Protein AF-A0A936UAQ6-F1 (afdb_monomer)

Radius of gyration: 23.47 Å; Cα contacts (8 Å, |Δi|>4): 81; chains: 1; bounding box: 55×24×79 Å

Mean predicted aligned error: 14.66 Å

Nearest PDB structures (foldseek):
  4j41-assembly1_A  TM=4.079E-01  e=9.663E-01  Bacillus anthracis str. Sterne
  3o9o-assembly1_B  TM=4.829E-01  e=3.219E+00  Streptococcus agalactiae NEM316
  6zw4-assembly1_A  TM=4.229E-01  e=8.615E+00  Nostoc punctiforme

Secondary structure (DSSP, 8-state):
---SSSTTSTTTTSTTTT-S---S--TTTTTSSS--S-HHHHHHHTT-HHHHHHHHHHHHHHHHHHHHHHHHHHHHHIIIIISSS-GGGTTT-HHHHHHHHHHHHHHHHHHHHHHHHHHHHHHHHHHHHHHHT-

Structure (mmCIF, N/CA/C/O backbone):
data_AF-A0A936UAQ6-F1
#
_entry.id   AF-A0A936UAQ6-F1
#
loop_
_atom_site.group_PDB
_atom_site.id
_atom_site.type_symbol
_atom_site.label_atom_id
_atom_site.label_alt_id
_atom_site.label_comp_id
_atom_site.label_asym_id
_atom_site.label_entity_id
_atom_site.label_seq_id
_atom_site.pdbx_PDB_ins_code
_atom_site.Cartn_x
_atom_site.Cartn_y
_atom_site.Cartn_z
_atom_site.occupancy
_atom_site.B_iso_or_equiv
_atom_site.auth_seq_id
_atom_site.auth_comp_id
_atom_site.auth_asym_id
_atom_site.auth_atom_id
_atom_site.pdbx_PDB_model_num
ATOM 1 N N . MET A 1 1 ? 22.543 -16.954 -51.461 1.00 41.81 1 MET A N 1
ATOM 2 C CA . MET A 1 1 ? 21.362 -16.188 -51.007 1.00 41.81 1 MET A CA 1
ATOM 3 C C . MET A 1 1 ? 20.672 -16.965 -49.892 1.00 41.81 1 MET A C 1
ATOM 5 O O . MET A 1 1 ? 19.812 -17.783 -50.170 1.00 41.81 1 MET A O 1
ATOM 9 N N . LEU A 1 2 ? 21.084 -16.778 -48.640 1.00 39.62 2 LEU A N 1
ATOM 10 C CA . LEU A 1 2 ? 20.398 -17.344 -47.474 1.00 39.62 2 LEU A CA 1
ATOM 11 C C . LEU A 1 2 ? 20.531 -16.324 -46.351 1.00 39.62 2 LEU A C 1
ATOM 13 O O . LEU A 1 2 ? 21.549 -16.308 -45.678 1.00 39.62 2 LEU A O 1
ATOM 17 N N . ASN A 1 3 ? 19.570 -15.407 -46.224 1.00 43.47 3 ASN A N 1
ATOM 18 C CA . ASN A 1 3 ? 19.585 -14.450 -45.116 1.00 43.47 3 ASN A CA 1
ATOM 19 C C . ASN A 1 3 ? 18.217 -13.830 -44.802 1.00 43.47 3 ASN A C 1
ATOM 21 O O . ASN A 1 3 ? 18.152 -12.662 -44.454 1.00 43.47 3 ASN A O 1
ATOM 25 N N . HIS A 1 4 ? 17.108 -14.573 -44.902 1.00 40.09 4 HIS A N 1
ATOM 26 C CA . HIS A 1 4 ? 15.780 -14.022 -44.558 1.00 40.09 4 HIS A CA 1
ATOM 27 C C . HIS A 1 4 ? 14.920 -14.891 -43.623 1.00 40.09 4 HIS A C 1
ATOM 29 O O . HIS A 1 4 ? 13.769 -14.547 -43.370 1.00 40.09 4 HIS A O 1
ATOM 35 N N . ALA A 1 5 ? 15.455 -15.972 -43.045 1.00 44.06 5 ALA A N 1
ATOM 36 C CA . ALA A 1 5 ? 14.652 -16.882 -42.215 1.00 44.06 5 ALA A CA 1
ATOM 37 C C . ALA A 1 5 ? 14.806 -16.703 -40.689 1.00 44.06 5 ALA A C 1
ATOM 39 O O . ALA A 1 5 ? 14.003 -17.253 -39.944 1.00 44.06 5 ALA A O 1
ATOM 40 N N . VAL A 1 6 ? 15.783 -15.930 -40.198 1.00 42.34 6 VAL A N 1
ATOM 41 C CA . VAL A 1 6 ? 16.088 -15.882 -38.747 1.00 42.34 6 VAL A CA 1
ATOM 42 C C . VAL A 1 6 ? 15.343 -14.750 -38.014 1.00 42.34 6 VAL A C 1
ATOM 44 O O . VAL A 1 6 ? 15.071 -14.861 -36.824 1.00 42.34 6 VAL A O 1
ATOM 47 N N . HIS A 1 7 ? 14.879 -13.704 -38.707 1.00 38.75 7 HIS A N 1
ATOM 48 C CA . HIS A 1 7 ? 14.204 -12.576 -38.040 1.00 38.75 7 HIS A CA 1
ATOM 49 C C . HIS A 1 7 ? 12.704 -12.760 -37.767 1.00 38.75 7 HIS A C 1
ATOM 51 O O . HIS A 1 7 ? 12.139 -11.993 -36.996 1.00 38.75 7 HIS A O 1
ATOM 57 N N . LYS A 1 8 ? 12.039 -13.775 -38.336 1.00 38.12 8 LYS A N 1
ATOM 58 C CA . LYS A 1 8 ? 10.586 -13.964 -38.137 1.00 38.12 8 LYS A CA 1
ATOM 59 C C . LYS A 1 8 ? 10.202 -14.780 -36.900 1.00 38.12 8 LYS A C 1
ATOM 61 O O . LYS A 1 8 ? 9.034 -14.773 -36.529 1.00 38.12 8 LYS A O 1
ATOM 66 N N . ILE A 1 9 ? 11.153 -15.447 -36.244 1.00 42.41 9 ILE A N 1
ATOM 67 C CA . ILE A 1 9 ? 10.854 -16.305 -35.081 1.00 42.41 9 ILE A CA 1
ATOM 68 C C . ILE A 1 9 ? 10.950 -15.525 -33.757 1.00 42.41 9 ILE A C 1
ATOM 70 O O . ILE A 1 9 ? 10.327 -15.903 -32.771 1.00 42.41 9 ILE A O 1
ATOM 74 N N . GLN A 1 10 ? 11.633 -14.376 -33.730 1.00 40.09 10 GLN A N 1
ATOM 75 C CA . GLN A 1 10 ? 11.756 -13.568 -32.508 1.00 40.09 10 GLN A CA 1
ATOM 76 C C . GLN A 1 10 ? 10.539 -12.669 -32.230 1.00 40.09 10 GLN A C 1
ATOM 78 O O . GLN A 1 10 ? 10.295 -12.318 -31.079 1.00 40.09 10 GLN A O 1
ATOM 83 N N . SER A 1 11 ? 9.720 -12.350 -33.238 1.00 41.56 11 SER A N 1
ATOM 84 C CA . SER A 1 11 ? 8.560 -11.456 -33.066 1.00 41.56 11 SER A CA 1
ATOM 85 C C . SER A 1 11 ? 7.286 -12.143 -32.564 1.00 41.56 11 SER A C 1
ATOM 87 O O . SER A 1 11 ? 6.317 -11.458 -32.254 1.00 41.56 11 SER A O 1
ATOM 89 N N . LEU A 1 12 ? 7.262 -13.476 -32.456 1.00 38.50 12 LEU A N 1
ATOM 90 C CA . LEU A 1 12 ? 6.079 -14.212 -31.985 1.00 38.50 12 LEU A CA 1
ATOM 91 C C . LEU A 1 12 ? 6.151 -14.611 -30.505 1.00 38.50 12 LEU A C 1
ATOM 93 O O . LEU A 1 12 ? 5.119 -14.903 -29.912 1.00 38.50 12 LEU A O 1
ATOM 97 N N . ALA A 1 13 ? 7.329 -14.550 -29.878 1.00 40.53 13 ALA A N 1
ATOM 98 C CA . ALA A 1 13 ? 7.464 -14.799 -28.441 1.00 40.53 13 ALA A CA 1
ATOM 99 C C . ALA A 1 13 ? 7.135 -13.561 -27.579 1.00 40.53 13 ALA A C 1
ATOM 101 O O . ALA A 1 13 ? 6.762 -13.708 -26.420 1.00 40.53 13 ALA A O 1
ATOM 102 N N . PHE A 1 14 ? 7.216 -12.347 -28.138 1.00 39.69 14 PHE A N 1
ATOM 103 C CA . PHE A 1 14 ? 6.955 -11.105 -27.393 1.00 39.69 14 PHE A CA 1
ATOM 104 C C . PHE A 1 14 ? 5.472 -10.720 -27.309 1.00 39.69 14 PHE A C 1
ATOM 106 O O . PHE A 1 14 ? 5.064 -10.039 -26.373 1.00 39.69 14 PHE A O 1
ATOM 113 N N . ALA A 1 15 ? 4.638 -11.199 -28.236 1.00 40.72 15 ALA A N 1
ATOM 114 C CA . ALA A 1 15 ? 3.197 -10.945 -28.203 1.00 40.72 15 ALA A CA 1
ATOM 115 C C . ALA A 1 15 ? 2.456 -11.782 -27.139 1.00 40.72 15 ALA A C 1
ATOM 117 O O . ALA A 1 15 ? 1.344 -11.436 -26.751 1.00 40.72 15 ALA A O 1
ATOM 118 N N . ALA A 1 16 ? 3.067 -12.857 -26.629 1.00 41.16 16 ALA A N 1
ATOM 119 C CA . ALA A 1 16 ? 2.449 -13.719 -25.621 1.00 41.16 16 ALA A CA 1
ATOM 120 C C . ALA A 1 16 ? 2.612 -13.20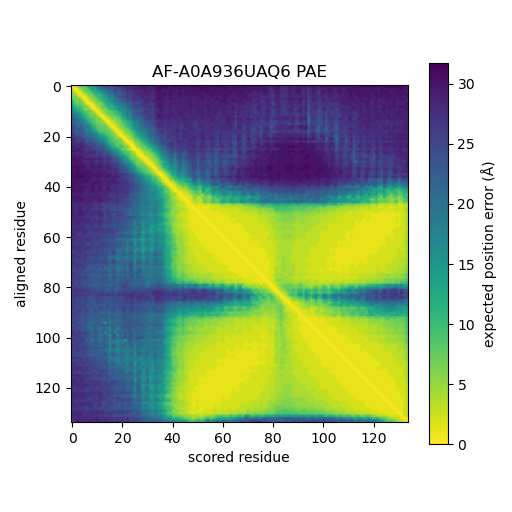0 -24.181 1.00 41.16 16 ALA A C 1
ATOM 122 O O . ALA A 1 16 ? 1.845 -13.596 -23.308 1.00 41.16 16 ALA A O 1
ATOM 123 N N . LEU A 1 17 ? 3.558 -12.287 -23.918 1.00 38.47 17 LEU A N 1
ATOM 124 C CA . LEU A 1 17 ? 3.726 -11.704 -22.579 1.00 38.47 17 LEU A CA 1
ATOM 125 C C . LEU A 1 17 ? 2.739 -10.556 -22.294 1.00 38.47 17 LEU A C 1
ATOM 127 O O . LEU A 1 17 ? 2.533 -10.197 -21.141 1.00 38.47 17 LEU A O 1
ATOM 131 N N . LEU A 1 18 ? 2.102 -10.012 -23.337 1.00 46.59 18 LEU A N 1
ATOM 132 C CA . LEU A 1 18 ? 1.095 -8.944 -23.249 1.00 46.59 18 LEU A CA 1
ATOM 133 C C . LEU A 1 18 ? -0.351 -9.466 -23.230 1.00 46.59 18 LEU A C 1
ATOM 135 O O . LEU A 1 18 ? -1.287 -8.681 -23.119 1.00 46.59 18 LEU A O 1
ATOM 139 N N . ALA A 1 19 ? -0.537 -10.785 -23.317 1.00 46.72 19 ALA A N 1
ATOM 140 C CA . ALA A 1 19 ? -1.838 -11.448 -23.299 1.00 46.72 19 ALA A CA 1
ATOM 141 C C . ALA A 1 19 ? -1.996 -12.382 -22.088 1.00 46.72 19 ALA A C 1
ATOM 143 O O . ALA A 1 19 ? -2.731 -13.367 -22.151 1.00 46.72 19 ALA A O 1
ATOM 144 N N . ALA A 1 20 ? -1.320 -12.084 -20.972 1.00 40.69 20 ALA A N 1
ATOM 145 C CA . ALA A 1 20 ? -1.770 -12.612 -19.693 1.00 40.69 20 ALA A CA 1
ATOM 146 C C . ALA A 1 20 ? -3.146 -11.982 -19.418 1.00 40.69 20 ALA A C 1
ATOM 148 O O . ALA A 1 20 ? -3.245 -10.752 -19.361 1.00 40.69 20 ALA A O 1
ATOM 149 N N . PRO A 1 21 ? -4.219 -12.783 -19.319 1.00 45.09 21 PRO A N 1
ATOM 150 C CA . PRO A 1 21 ? -5.537 -12.245 -19.087 1.00 45.09 21 PRO A CA 1
ATOM 151 C C . PRO A 1 21 ? -5.516 -11.472 -17.772 1.00 45.09 21 PRO A C 1
ATOM 153 O O . PRO A 1 21 ? -5.027 -11.938 -16.742 1.00 45.09 21 PRO A O 1
ATOM 156 N N . LEU A 1 22 ? -6.058 -10.266 -17.872 1.00 50.41 22 LEU A N 1
ATOM 157 C CA . LEU A 1 22 ? -6.472 -9.336 -16.832 1.00 50.41 22 LEU A CA 1
ATOM 158 C C . LEU A 1 22 ? -7.526 -9.994 -15.913 1.00 50.41 22 LEU A C 1
ATOM 160 O O . LEU A 1 22 ? -8.655 -9.533 -15.787 1.00 50.41 22 LEU A O 1
ATOM 164 N N . THR A 1 23 ? -7.197 -11.132 -15.311 1.00 52.59 23 THR A N 1
ATOM 165 C CA . THR A 1 23 ? -8.101 -11.930 -14.484 1.00 52.59 23 THR A CA 1
ATOM 166 C C . THR A 1 23 ? -7.385 -12.275 -13.197 1.00 52.5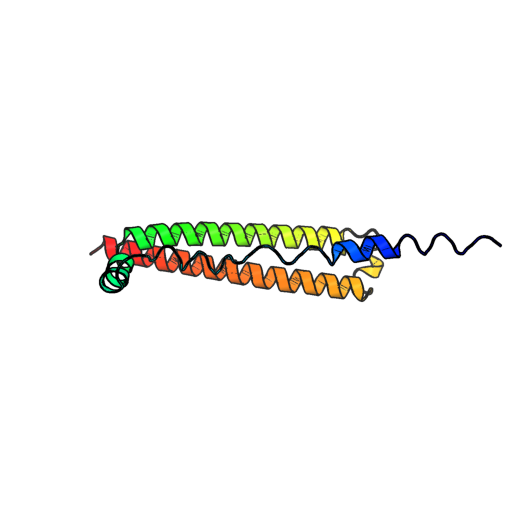9 23 THR A C 1
ATOM 168 O O . THR A 1 23 ? -6.698 -13.287 -13.121 1.00 52.59 23 THR A O 1
ATOM 171 N N . LEU A 1 24 ? -7.511 -11.358 -12.242 1.00 44.69 24 LEU A N 1
ATOM 172 C CA . LEU A 1 24 ? -7.378 -11.457 -10.784 1.00 44.69 24 LEU A CA 1
ATOM 173 C C . LEU A 1 24 ? -7.225 -9.985 -10.375 1.00 44.69 24 LEU A C 1
ATOM 175 O O . LEU A 1 24 ? -6.138 -9.428 -10.429 1.00 44.69 24 LEU A O 1
ATOM 179 N N . LEU A 1 25 ? -8.301 -9.242 -10.131 1.00 39.34 25 LEU A N 1
ATOM 180 C CA . LEU A 1 25 ? -9.131 -9.388 -8.942 1.00 39.34 25 LEU A CA 1
ATOM 181 C C . LEU A 1 25 ? -10.484 -8.670 -9.147 1.00 39.34 25 LEU A C 1
ATOM 183 O O . LEU A 1 25 ? -10.483 -7.454 -9.332 1.00 39.34 25 LEU A O 1
ATOM 187 N N . PRO A 1 26 ? -11.640 -9.328 -8.965 1.00 39.66 26 PRO A N 1
ATOM 1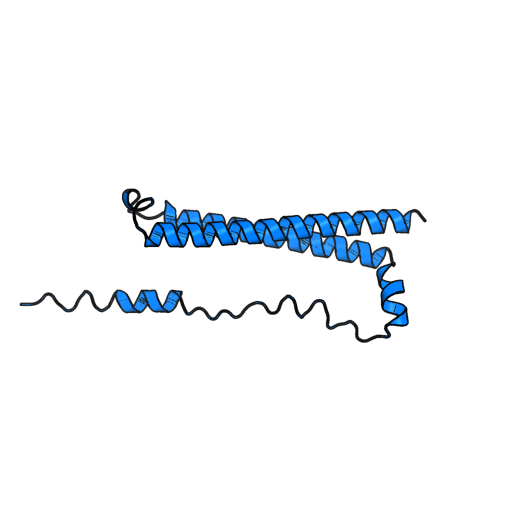88 C CA . PRO A 1 26 ? -12.811 -8.674 -8.403 1.00 39.66 26 PRO A CA 1
ATOM 189 C C . PRO A 1 26 ? -12.705 -8.700 -6.866 1.00 39.66 26 PRO A C 1
ATOM 191 O O . PRO A 1 26 ? -13.627 -9.120 -6.185 1.00 39.66 26 PRO A O 1
ATOM 194 N N . LEU A 1 27 ? -11.585 -8.266 -6.275 1.00 44.25 27 LEU A N 1
ATOM 195 C CA . LEU A 1 27 ? -11.419 -8.233 -4.807 1.00 44.25 27 LEU A CA 1
ATOM 196 C C . LEU A 1 27 ? -11.869 -6.892 -4.207 1.00 44.25 27 LEU A C 1
ATOM 198 O O . LEU A 1 27 ? -11.352 -6.433 -3.194 1.00 44.25 27 LEU A O 1
ATOM 202 N N . VAL A 1 28 ? -12.822 -6.246 -4.877 1.00 41.56 28 VAL A N 1
ATOM 203 C CA . VAL A 1 28 ? -13.646 -5.161 -4.327 1.00 41.56 28 VAL A CA 1
ATOM 204 C C . VAL A 1 28 ? -15.090 -5.650 -4.127 1.00 41.56 28 VAL A C 1
ATOM 206 O O . VAL A 1 28 ? -15.848 -5.024 -3.397 1.00 41.56 28 VAL A O 1
ATOM 209 N N . ALA A 1 29 ? -15.471 -6.802 -4.699 1.00 34.56 29 ALA A N 1
ATOM 210 C CA . ALA A 1 29 ? -16.825 -7.341 -4.570 1.00 34.56 29 ALA A CA 1
ATOM 211 C C . ALA A 1 29 ? -17.040 -8.162 -3.282 1.00 34.56 29 ALA A C 1
ATOM 213 O O . ALA A 1 29 ? -18.143 -8.162 -2.741 1.00 34.56 29 ALA A O 1
ATOM 214 N N . ASP A 1 30 ? -15.993 -8.789 -2.737 1.00 32.50 30 ASP A N 1
ATOM 215 C CA . ASP A 1 30 ? -16.124 -9.679 -1.567 1.00 32.50 30 ASP A CA 1
ATOM 216 C C . ASP A 1 30 ? -16.230 -8.960 -0.215 1.00 32.50 30 ASP A C 1
ATOM 218 O O . ASP A 1 30 ? -16.531 -9.585 0.795 1.00 32.50 30 ASP A O 1
ATOM 222 N N . ALA A 1 31 ? -16.054 -7.636 -0.164 1.00 40.97 31 ALA A N 1
ATOM 223 C CA . ALA A 1 31 ? -16.300 -6.887 1.071 1.00 40.97 31 ALA A CA 1
ATOM 224 C C . ALA A 1 31 ? -17.794 -6.590 1.309 1.00 40.97 31 ALA A C 1
ATOM 226 O O . ALA A 1 31 ? -18.149 -6.101 2.380 1.00 40.97 31 ALA A O 1
ATOM 227 N N . GLN A 1 32 ? -18.670 -6.854 0.330 1.00 37.84 32 GLN A N 1
ATOM 228 C CA . GLN A 1 32 ? -20.073 -6.432 0.387 1.00 37.84 32 GLN A CA 1
ATOM 229 C C . GLN A 1 32 ? -21.085 -7.587 0.412 1.00 37.84 32 GLN A C 1
ATOM 231 O O . GLN A 1 32 ? -22.284 -7.326 0.486 1.00 37.84 32 GLN A O 1
ATOM 236 N N . GLN A 1 33 ? -20.647 -8.853 0.399 1.00 38.94 33 GLN A N 1
ATOM 237 C CA . GLN A 1 33 ? -21.564 -9.989 0.245 1.00 38.94 33 GLN A CA 1
ATOM 238 C C . GLN A 1 33 ? -21.435 -11.088 1.310 1.00 38.94 33 GLN A C 1
ATOM 240 O O . GLN A 1 33 ? -21.560 -12.265 1.007 1.00 38.94 33 GLN A O 1
ATOM 245 N N . GLU A 1 34 ? -21.310 -10.694 2.578 1.00 39.47 34 GLU A N 1
ATOM 246 C CA . GLU A 1 34 ? -21.815 -11.495 3.715 1.00 39.47 34 GLU A CA 1
ATOM 247 C C . GLU A 1 34 ? -22.714 -10.663 4.657 1.00 39.47 34 GLU A C 1
ATOM 249 O O . GLU A 1 34 ? -22.935 -10.995 5.815 1.00 39.47 34 GLU A O 1
ATOM 254 N N . GLY A 1 35 ? -23.298 -9.571 4.154 1.00 38.81 35 GLY A N 1
ATOM 255 C CA . GLY A 1 35 ? -24.280 -8.745 4.871 1.00 38.81 35 GLY A CA 1
ATOM 256 C C . GLY A 1 35 ? -25.719 -9.247 4.731 1.00 38.81 35 GLY A C 1
ATOM 257 O O . GLY A 1 35 ? -26.640 -8.453 4.560 1.00 38.81 35 GLY A O 1
ATOM 258 N N . GLY A 1 36 ? -25.930 -10.561 4.736 1.00 44.16 36 GLY A N 1
ATOM 259 C CA . GLY A 1 36 ? -27.261 -11.161 4.697 1.00 44.16 36 GLY A CA 1
ATOM 260 C C . GLY A 1 36 ? -27.943 -11.164 6.066 1.00 44.16 36 GLY A C 1
ATOM 261 O O . GLY A 1 36 ? -28.276 -12.238 6.544 1.00 44.16 36 GLY A O 1
ATOM 262 N N . ALA A 1 37 ? -28.136 -10.012 6.718 1.00 46.03 37 ALA A N 1
ATOM 263 C CA . ALA A 1 37 ? -29.014 -9.891 7.889 1.00 46.03 37 ALA A CA 1
ATOM 264 C C . ALA A 1 37 ? -29.316 -8.418 8.228 1.00 46.03 37 ALA A C 1
ATOM 266 O O . ALA A 1 37 ? -28.436 -7.681 8.650 1.00 46.03 37 ALA A O 1
ATOM 267 N N . TYR A 1 38 ? -30.583 -8.027 8.055 1.00 38.81 38 TYR A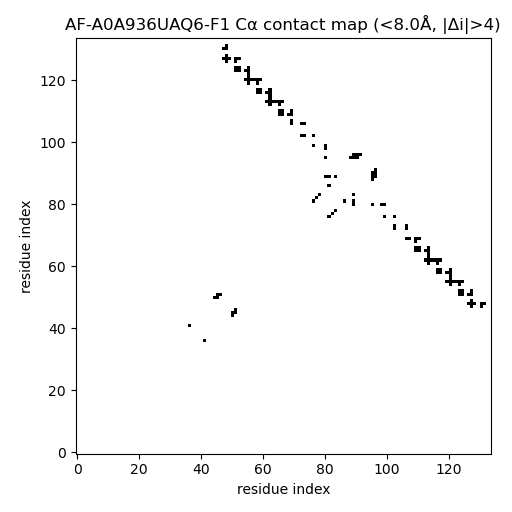 N 1
ATOM 268 C CA . TYR A 1 38 ? -31.287 -6.880 8.653 1.00 38.81 38 TYR A CA 1
ATOM 269 C C . TYR A 1 38 ? -30.525 -5.535 8.805 1.00 38.81 38 TYR A C 1
ATOM 271 O O . TYR A 1 38 ? -29.739 -5.368 9.739 1.00 38.81 38 TYR A O 1
ATOM 279 N N . PRO A 1 39 ? -30.869 -4.492 8.015 1.00 53.31 39 PRO A N 1
ATOM 280 C CA . PRO A 1 39 ? -30.201 -3.183 8.068 1.00 53.31 39 PRO A CA 1
ATOM 281 C C . PRO A 1 39 ? -30.304 -2.463 9.427 1.00 53.31 39 PRO A C 1
ATOM 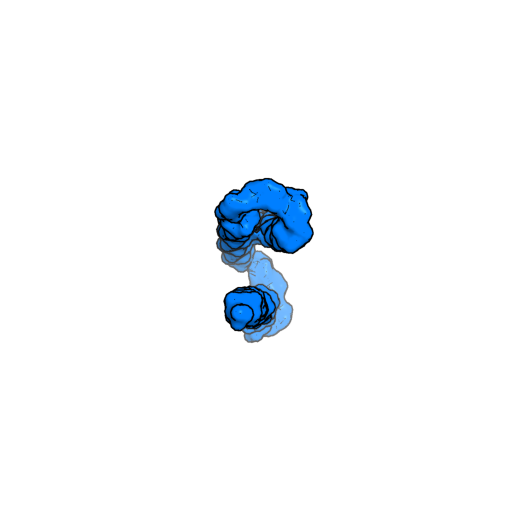283 O O . PRO A 1 39 ? -29.502 -1.580 9.701 1.00 53.31 39 PRO A O 1
ATOM 286 N N . MET A 1 40 ? -31.235 -2.863 10.302 1.00 46.06 40 MET A N 1
ATOM 287 C CA . MET A 1 40 ? -31.387 -2.302 11.654 1.00 46.06 40 MET A CA 1
ATOM 288 C C . MET A 1 40 ? -30.217 -2.637 12.597 1.00 46.06 40 MET A C 1
ATOM 290 O O . MET A 1 40 ? -29.964 -1.873 13.519 1.00 46.06 40 MET A O 1
ATOM 294 N N . PHE A 1 41 ? -29.489 -3.738 12.368 1.00 52.75 41 PHE A N 1
ATOM 295 C CA . PHE A 1 41 ? -28.390 -4.173 13.245 1.00 52.75 41 PHE A CA 1
ATOM 296 C C . PHE A 1 41 ? -26.998 -3.897 12.666 1.00 52.75 41 PHE A C 1
ATOM 298 O O . PHE A 1 41 ? -26.009 -4.013 13.382 1.00 52.75 41 PHE A O 1
ATOM 305 N N . ALA A 1 42 ? -26.891 -3.512 11.391 1.00 61.16 42 ALA A N 1
ATOM 306 C CA . ALA A 1 42 ? -25.602 -3.263 10.744 1.00 61.16 42 ALA A CA 1
ATOM 307 C C . ALA A 1 42 ? -24.827 -2.115 11.417 1.00 61.16 42 ALA A C 1
ATOM 309 O O . ALA A 1 42 ? -23.626 -2.240 11.659 1.00 61.16 42 ALA A O 1
ATOM 310 N N . ASP A 1 43 ? -25.524 -1.039 11.790 1.00 63.50 43 ASP A N 1
ATOM 311 C CA . ASP A 1 43 ? -24.932 0.109 12.484 1.00 63.50 43 ASP A CA 1
ATOM 312 C C . ASP A 1 43 ? -24.580 -0.200 13.946 1.00 63.50 43 ASP A C 1
ATOM 314 O O . ASP A 1 43 ? -23.595 0.321 14.471 1.00 63.50 43 ASP A O 1
ATOM 318 N N . GLU A 1 44 ? -25.356 -1.060 14.612 1.00 61.62 44 GLU A N 1
ATOM 319 C CA . GLU A 1 44 ? -25.081 -1.498 15.985 1.00 61.62 44 GLU A CA 1
ATOM 320 C C . GLU A 1 44 ? -23.887 -2.459 16.034 1.00 61.62 44 GLU A C 1
ATOM 322 O O . GLU A 1 44 ? -22.984 -2.281 16.850 1.00 61.62 44 GLU A O 1
ATOM 327 N N . ILE A 1 45 ? -23.821 -3.415 15.103 1.00 62.62 45 ILE A N 1
ATOM 328 C CA . ILE A 1 45 ? -22.703 -4.355 14.957 1.00 62.62 45 ILE A CA 1
ATOM 329 C C . ILE A 1 45 ? -21.424 -3.609 14.568 1.00 62.62 45 ILE A C 1
ATOM 331 O O . ILE A 1 45 ? -20.358 -3.888 15.112 1.00 62.62 45 ILE A O 1
ATOM 335 N N . ALA A 1 46 ? -21.512 -2.613 13.680 1.00 71.25 46 ALA A N 1
ATOM 336 C CA . ALA A 1 46 ? -20.364 -1.797 13.294 1.00 71.25 46 ALA A CA 1
ATOM 337 C C . ALA A 1 46 ? -19.753 -1.010 14.465 1.00 71.25 46 ALA A C 1
ATOM 339 O O . ALA A 1 46 ? -18.595 -0.617 14.363 1.00 71.25 46 ALA A O 1
ATOM 340 N N . ARG A 1 47 ? -20.499 -0.798 15.560 1.00 76.88 47 ARG A N 1
ATOM 341 C CA . ARG A 1 47 ? -20.034 -0.127 16.786 1.00 76.88 47 ARG A CA 1
ATOM 342 C C . ARG A 1 47 ? -19.461 -1.080 17.832 1.00 76.88 47 ARG A C 1
ATOM 344 O O . ARG A 1 47 ? -19.034 -0.607 18.882 1.00 76.88 47 ARG A O 1
ATOM 351 N N . LEU A 1 48 ? -19.449 -2.391 17.591 1.00 87.25 48 LEU A N 1
ATOM 352 C CA . LEU A 1 48 ? -18.866 -3.335 18.542 1.00 87.25 48 LEU A CA 1
ATOM 353 C C . LEU A 1 48 ? -17.331 -3.201 18.562 1.00 87.25 48 LEU A C 1
ATOM 355 O O . LEU A 1 48 ? -16.709 -3.162 17.491 1.00 87.25 48 LEU A O 1
ATOM 359 N N . PRO A 1 49 ? -16.693 -3.156 19.749 1.00 89.81 49 PRO A N 1
ATOM 360 C CA . PRO A 1 49 ? -15.237 -3.082 19.860 1.00 89.81 49 PRO A CA 1
ATOM 361 C C . PRO A 1 49 ? -14.529 -4.178 19.051 1.00 89.81 49 PRO A C 1
ATOM 363 O O . PRO A 1 49 ? -13.547 -3.907 18.360 1.00 89.81 49 PRO A O 1
ATOM 366 N N . GLU A 1 50 ? -15.038 -5.408 19.092 1.00 91.06 50 GLU A N 1
ATOM 367 C CA . GLU A 1 50 ? -14.450 -6.583 18.446 1.00 91.06 50 GLU A CA 1
ATOM 368 C C . GLU A 1 50 ? -14.430 -6.440 16.920 1.00 91.06 50 GLU A C 1
ATOM 370 O O . GLU A 1 50 ? -13.463 -6.841 16.273 1.00 91.06 50 GLU A O 1
ATOM 375 N N . VAL A 1 51 ? -15.451 -5.798 16.342 1.00 92.25 51 VAL A N 1
ATOM 376 C CA . VAL A 1 51 ? -15.512 -5.509 14.901 1.00 92.25 51 VAL A CA 1
ATOM 377 C C . VAL A 1 51 ? -14.425 -4.513 14.511 1.00 92.25 51 VAL A C 1
ATOM 379 O O . VAL A 1 51 ? -13.754 -4.686 13.491 1.00 92.25 51 VAL A O 1
ATOM 382 N N . HIS A 1 52 ? -14.200 -3.487 15.332 1.00 92.94 52 HIS A N 1
ATOM 383 C CA . HIS A 1 52 ? -13.106 -2.549 15.112 1.00 92.94 52 HIS A CA 1
ATOM 384 C C . HIS A 1 52 ? -11.735 -3.220 15.267 1.00 92.94 52 HIS A C 1
ATOM 386 O O . HIS A 1 52 ? -10.862 -2.982 14.435 1.00 92.94 52 HIS A O 1
ATOM 392 N N . LEU A 1 53 ? -11.541 -4.102 16.249 1.00 94.88 53 LEU A N 1
ATOM 393 C CA . LEU A 1 53 ? -10.283 -4.839 16.392 1.00 94.88 53 LEU A CA 1
ATOM 394 C C . LEU A 1 53 ? -10.010 -5.738 15.175 1.00 94.88 53 LEU A C 1
ATOM 396 O O . LEU A 1 53 ? -8.937 -5.650 14.579 1.00 94.88 53 LEU A O 1
ATOM 400 N N . ALA A 1 54 ? -11.001 -6.523 14.745 1.00 95.19 54 ALA A N 1
ATOM 401 C CA . ALA A 1 54 ? -10.873 -7.408 13.589 1.00 95.19 54 ALA A CA 1
ATOM 402 C C . ALA A 1 54 ? -10.545 -6.635 12.300 1.00 95.19 54 ALA A C 1
ATOM 404 O O . ALA A 1 54 ? -9.641 -7.020 11.553 1.00 95.19 54 ALA A O 1
ATOM 405 N N . ARG A 1 55 ? -11.215 -5.496 12.064 1.00 92.00 55 ARG A N 1
ATOM 406 C CA . ARG A 1 55 ? -10.910 -4.614 10.925 1.00 92.00 55 ARG A CA 1
ATOM 407 C C . ARG A 1 55 ? -9.509 -4.015 11.023 1.00 92.00 55 ARG A C 1
ATOM 409 O O . ARG A 1 55 ? -8.833 -3.899 10.002 1.00 92.00 55 ARG A O 1
ATOM 416 N N . 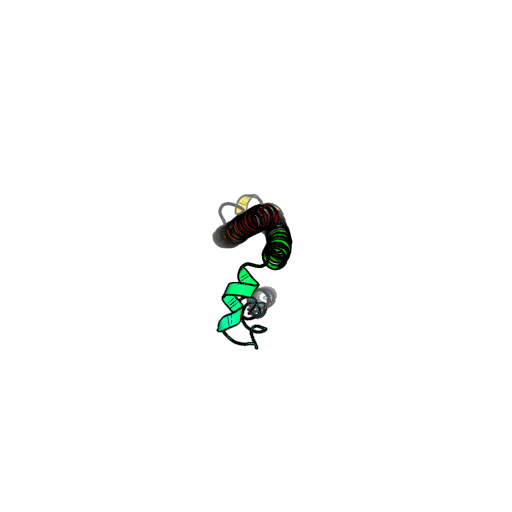ALA A 1 56 ? -9.048 -3.646 12.220 1.00 96.56 56 ALA A N 1
ATOM 417 C CA . ALA A 1 56 ? -7.699 -3.115 12.401 1.00 96.56 56 ALA A CA 1
ATOM 418 C C . ALA A 1 56 ? -6.630 -4.128 11.967 1.00 96.56 56 ALA A C 1
ATOM 420 O O . ALA A 1 56 ? -5.713 -3.775 11.223 1.00 96.56 56 ALA A O 1
ATOM 421 N N . GLU A 1 57 ? -6.782 -5.386 12.381 1.00 97.56 57 GLU A N 1
ATOM 422 C CA . GLU A 1 57 ? -5.890 -6.483 12.001 1.00 97.56 57 GLU A CA 1
ATOM 423 C C . GLU A 1 57 ? -5.992 -6.836 10.510 1.00 97.56 57 GLU A C 1
ATOM 425 O O . GLU A 1 57 ? -4.986 -7.118 9.859 1.00 97.56 57 GLU A O 1
ATOM 430 N N . GLU A 1 58 ? -7.198 -6.811 9.939 1.00 96.06 58 GLU A N 1
ATOM 431 C CA . GLU A 1 58 ? -7.407 -7.040 8.508 1.00 96.06 58 GLU A CA 1
ATOM 432 C C . GLU A 1 58 ? -6.662 -6.003 7.664 1.00 96.06 58 GLU A C 1
ATOM 434 O O . GLU A 1 58 ? -5.905 -6.358 6.756 1.00 96.06 58 GLU A O 1
ATOM 439 N N . TYR A 1 59 ? -6.840 -4.721 7.977 1.00 96.44 59 TYR A N 1
ATOM 440 C CA . TYR A 1 59 ? -6.175 -3.643 7.260 1.00 96.44 59 TYR A CA 1
ATOM 441 C C . TYR A 1 59 ? -4.659 -3.637 7.474 1.00 96.44 59 TYR A C 1
ATOM 443 O O . TYR A 1 59 ? -3.920 -3.312 6.547 1.00 96.44 59 TYR A O 1
ATOM 451 N N . GLU A 1 60 ? -4.176 -4.070 8.639 1.00 97.50 60 GLU A N 1
ATOM 452 C CA . GLU A 1 60 ? -2.745 -4.268 8.883 1.00 97.50 60 GLU A CA 1
ATOM 453 C C . GLU A 1 60 ? -2.164 -5.358 7.970 1.00 97.50 60 GLU A C 1
ATOM 455 O O . GLU A 1 60 ? -1.144 -5.141 7.307 1.00 97.50 60 GLU A O 1
ATOM 460 N N . ARG A 1 61 ? -2.855 -6.501 7.837 1.00 98.19 61 ARG A N 1
ATOM 461 C CA . ARG A 1 61 ? -2.470 -7.561 6.889 1.00 98.19 61 ARG A CA 1
ATOM 462 C C . ARG A 1 61 ? -2.493 -7.066 5.441 1.00 98.19 61 ARG A C 1
ATOM 464 O O . ARG A 1 61 ? -1.566 -7.365 4.685 1.00 98.19 61 ARG A O 1
ATOM 471 N N . LYS A 1 62 ? -3.507 -6.282 5.052 1.00 95.38 62 LYS A N 1
ATOM 472 C CA . LYS A 1 62 ? -3.586 -5.666 3.714 1.00 95.38 62 LYS A CA 1
ATOM 473 C C . LYS A 1 62 ? -2.410 -4.722 3.464 1.00 95.38 62 LYS A C 1
ATOM 475 O O . LYS A 1 62 ? -1.747 -4.855 2.438 1.00 95.38 62 LYS A O 1
ATOM 480 N N . ALA A 1 63 ? -2.096 -3.834 4.408 1.00 97.12 63 ALA A N 1
ATOM 481 C CA . ALA A 1 63 ? -0.956 -2.925 4.305 1.00 97.12 63 ALA A CA 1
ATOM 482 C C . ALA A 1 63 ? 0.361 -3.695 4.108 1.00 97.12 63 ALA A C 1
ATOM 484 O O . ALA A 1 63 ? 1.131 -3.386 3.196 1.00 97.12 63 ALA A O 1
ATOM 485 N N . ALA A 1 64 ? 0.596 -4.750 4.896 1.00 98.38 64 ALA A N 1
ATOM 486 C CA . ALA A 1 64 ? 1.772 -5.607 4.748 1.00 98.38 64 ALA A CA 1
ATOM 487 C C . ALA A 1 64 ? 1.824 -6.306 3.376 1.00 98.38 64 ALA A C 1
ATOM 489 O O . ALA A 1 64 ? 2.882 -6.347 2.741 1.00 98.38 64 ALA A O 1
ATOM 490 N N . SER A 1 65 ? 0.686 -6.812 2.889 1.00 97.69 65 SER A N 1
ATOM 491 C CA . SER A 1 65 ? 0.582 -7.441 1.569 1.00 97.69 65 SER A CA 1
ATOM 492 C C . SER A 1 65 ? 0.917 -6.463 0.440 1.00 97.69 65 SER A C 1
ATOM 494 O O . SER A 1 65 ? 1.722 -6.787 -0.433 1.00 97.69 65 SER A O 1
ATOM 496 N N . TYR A 1 66 ? 0.372 -5.245 0.477 1.00 97.19 66 TYR A N 1
ATOM 497 C CA . TYR A 1 66 ? 0.661 -4.229 -0.537 1.00 97.19 66 TYR A CA 1
ATOM 498 C C . TYR A 1 66 ? 2.115 -3.753 -0.489 1.00 97.19 66 TYR A C 1
ATOM 500 O O . TYR A 1 66 ? 2.742 -3.618 -1.535 1.00 97.19 66 TYR A O 1
ATOM 508 N N . ARG A 1 67 ? 2.717 -3.603 0.700 1.00 98.06 67 ARG A N 1
ATOM 509 C CA . ARG A 1 67 ? 4.160 -3.312 0.817 1.00 98.06 67 ARG A CA 1
ATOM 510 C C . ARG A 1 67 ? 5.018 -4.414 0.193 1.00 98.06 67 ARG A C 1
ATOM 512 O O . ARG A 1 67 ? 5.987 -4.117 -0.506 1.00 98.06 67 ARG A O 1
ATOM 519 N N . LYS A 1 68 ? 4.659 -5.684 0.410 1.00 98.25 68 LYS A N 1
ATOM 520 C CA . LYS A 1 68 ? 5.346 -6.826 -0.209 1.00 98.25 68 LYS A CA 1
ATOM 521 C C . LYS A 1 68 ? 5.214 -6.802 -1.733 1.00 98.25 68 LYS A C 1
ATOM 523 O O . LYS A 1 68 ? 6.195 -7.066 -2.426 1.00 98.25 68 LYS A O 1
ATOM 528 N N . GLU A 1 69 ? 4.037 -6.460 -2.248 1.00 96.75 69 GLU A N 1
ATOM 529 C CA . GLU A 1 69 ? 3.816 -6.325 -3.687 1.00 96.75 69 GLU A CA 1
ATOM 530 C C . GLU A 1 69 ? 4.634 -5.165 -4.272 1.00 96.75 69 GLU A C 1
ATOM 532 O O . GLU A 1 69 ? 5.379 -5.378 -5.223 1.00 96.75 69 GLU A O 1
ATOM 537 N N . ALA A 1 70 ? 4.624 -3.978 -3.658 1.00 97.38 70 ALA A N 1
ATOM 538 C CA . ALA A 1 70 ? 5.465 -2.858 -4.090 1.00 97.38 70 ALA A CA 1
ATOM 539 C C . ALA A 1 70 ? 6.960 -3.232 -4.111 1.00 97.38 70 ALA A C 1
ATOM 541 O O . ALA A 1 70 ? 7.673 -2.922 -5.067 1.00 97.38 70 ALA A O 1
ATOM 542 N N . ALA A 1 71 ? 7.444 -3.961 -3.098 1.00 97.69 71 ALA A N 1
ATOM 543 C CA . ALA A 1 71 ? 8.822 -4.454 -3.058 1.00 97.69 71 ALA A CA 1
ATOM 544 C C . ALA A 1 71 ? 9.128 -5.451 -4.191 1.00 97.69 71 ALA A C 1
ATOM 546 O O . ALA A 1 71 ? 10.183 -5.367 -4.824 1.00 97.69 71 ALA A O 1
ATOM 547 N N . LYS A 1 72 ? 8.199 -6.366 -4.492 1.00 96.25 72 LYS A N 1
ATOM 548 C CA . LYS A 1 72 ? 8.315 -7.290 -5.628 1.00 96.25 72 LYS A CA 1
ATOM 549 C C . LYS A 1 72 ? 8.408 -6.529 -6.950 1.00 96.25 72 LYS A C 1
ATOM 551 O O . LYS A 1 72 ? 9.253 -6.860 -7.776 1.00 96.25 72 LYS A O 1
ATOM 556 N N . GLN A 1 73 ? 7.591 -5.498 -7.136 1.00 94.19 73 GLN A N 1
ATOM 557 C CA . GLN A 1 73 ? 7.588 -4.692 -8.358 1.00 94.19 73 GLN A CA 1
ATOM 558 C C . GLN A 1 73 ? 8.858 -3.861 -8.514 1.00 94.19 73 GLN A C 1
ATOM 560 O O . GLN A 1 73 ? 9.411 -3.805 -9.606 1.00 94.19 73 GLN A O 1
ATOM 565 N N . ARG A 1 74 ? 9.397 -3.307 -7.422 1.00 94.12 74 ARG A N 1
ATOM 566 C CA . ARG A 1 74 ? 10.728 -2.678 -7.435 1.00 94.12 74 ARG A CA 1
ATOM 567 C C . ARG A 1 74 ? 11.820 -3.646 -7.861 1.00 94.12 74 ARG A C 1
ATOM 569 O O . ARG A 1 74 ? 12.677 -3.282 -8.660 1.00 94.12 74 ARG A O 1
ATOM 576 N N . LYS A 1 75 ? 11.782 -4.879 -7.346 1.00 92.69 75 LYS A N 1
ATOM 577 C CA . LYS A 1 75 ? 12.734 -5.917 -7.746 1.00 92.69 75 LYS A CA 1
ATOM 578 C C . LYS A 1 75 ? 12.600 -6.235 -9.236 1.00 92.69 75 LYS A C 1
ATOM 580 O O . LYS A 1 75 ? 13.607 -6.268 -9.927 1.00 92.69 75 LYS A O 1
ATOM 585 N N . LEU A 1 76 ? 11.375 -6.410 -9.735 1.00 88.31 76 LEU A N 1
ATOM 586 C CA . LEU A 1 76 ? 11.119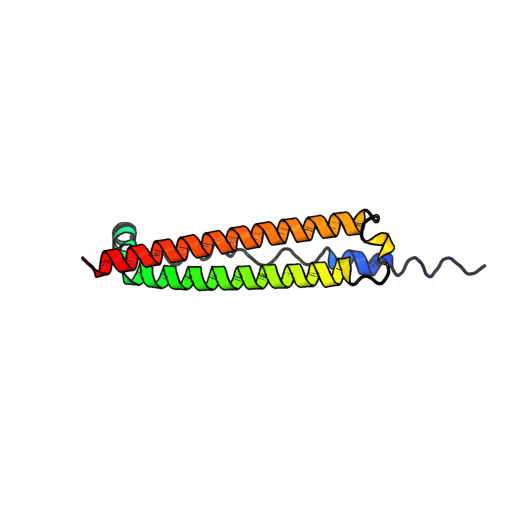 -6.652 -11.159 1.00 88.31 76 LEU A CA 1
ATOM 587 C C . LEU A 1 76 ? 11.589 -5.491 -12.039 1.00 88.31 76 LEU A C 1
ATOM 589 O O . LEU A 1 76 ? 12.210 -5.746 -13.066 1.00 88.31 76 LEU A O 1
ATOM 593 N N . LEU A 1 77 ? 11.344 -4.244 -11.632 1.00 89.06 77 LEU A N 1
ATOM 594 C CA . LEU A 1 77 ? 11.844 -3.055 -12.318 1.00 89.06 77 LEU A CA 1
ATOM 595 C C . LEU A 1 77 ? 13.378 -3.070 -12.392 1.00 89.06 77 LEU A C 1
ATOM 597 O O . LEU A 1 77 ? 13.939 -2.923 -13.476 1.00 89.06 77 LEU A O 1
ATOM 601 N N . GLY A 1 78 ? 14.048 -3.307 -11.261 1.00 86.69 78 GLY A N 1
ATOM 602 C CA . GLY A 1 78 ? 15.505 -3.417 -11.201 1.00 86.69 78 GLY A CA 1
ATOM 603 C C . GLY A 1 78 ? 16.046 -4.537 -12.091 1.00 86.69 78 GLY A C 1
ATOM 604 O O . GLY A 1 78 ? 16.950 -4.297 -12.884 1.00 86.69 78 GLY A O 1
ATOM 605 N N . ASP A 1 79 ? 15.456 -5.731 -12.027 1.00 83.62 79 ASP A N 1
ATOM 606 C CA . ASP A 1 79 ? 15.882 -6.891 -12.818 1.00 83.62 79 ASP A CA 1
ATOM 607 C C . ASP A 1 79 ? 15.627 -6.691 -14.328 1.00 83.62 79 ASP A C 1
ATOM 609 O O . ASP A 1 79 ? 16.453 -7.088 -15.148 1.00 83.62 79 ASP A O 1
ATO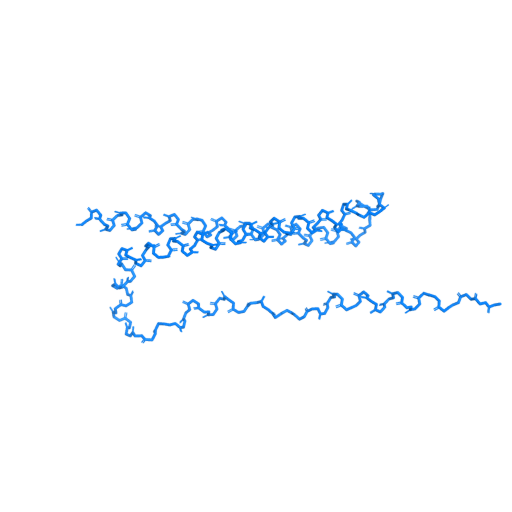M 613 N N . SER A 1 80 ? 14.506 -6.062 -14.707 1.00 73.69 80 SER A N 1
ATOM 614 C CA . SER A 1 80 ? 14.055 -5.957 -16.109 1.00 73.69 80 SER A CA 1
ATOM 615 C C . SER A 1 80 ? 14.618 -4.745 -16.855 1.00 73.69 80 SER A C 1
ATOM 617 O O . SER A 1 80 ? 14.782 -4.799 -18.071 1.00 73.69 80 SER A O 1
ATOM 619 N N . ILE A 1 81 ? 14.889 -3.641 -16.151 1.00 72.19 81 ILE A N 1
ATOM 620 C CA . ILE A 1 81 ? 15.388 -2.389 -16.744 1.00 72.19 81 ILE A CA 1
ATOM 621 C C . ILE A 1 81 ? 16.877 -2.204 -16.463 1.00 72.19 81 ILE A C 1
ATOM 623 O O . ILE A 1 81 ? 17.640 -1.906 -17.378 1.00 72.19 81 ILE A O 1
ATOM 627 N N . THR A 1 82 ? 17.299 -2.402 -15.213 1.00 62.59 82 THR A N 1
ATOM 628 C CA . THR A 1 82 ? 18.683 -2.161 -14.773 1.00 62.59 82 THR A CA 1
ATOM 629 C C . THR A 1 82 ? 19.558 -3.411 -14.902 1.00 62.59 82 THR A C 1
ATOM 631 O O . THR A 1 82 ? 20.761 -3.302 -15.108 1.00 62.59 82 THR A O 1
ATOM 634 N N . GLY A 1 83 ? 18.962 -4.606 -14.834 1.00 60.91 83 GLY A N 1
ATOM 635 C CA . GLY A 1 83 ? 19.628 -5.895 -15.055 1.00 60.91 83 GLY A CA 1
ATOM 636 C C . GLY A 1 83 ? 19.886 -6.229 -16.529 1.00 60.91 83 GLY A C 1
ATOM 637 O O . GLY A 1 83 ? 20.435 -7.291 -16.835 1.00 60.91 83 GLY A O 1
ATOM 638 N N . ASN A 1 84 ? 19.500 -5.341 -17.450 1.00 58.62 84 ASN A N 1
ATOM 639 C CA . ASN A 1 84 ? 19.708 -5.530 -18.878 1.00 58.62 84 ASN A CA 1
ATOM 640 C C . ASN A 1 84 ? 21.207 -5.446 -19.215 1.00 58.62 84 ASN A C 1
ATOM 642 O O . ASN A 1 84 ? 21.914 -4.550 -18.761 1.00 58.62 84 ASN A O 1
ATOM 646 N N . ARG A 1 85 ? 21.697 -6.364 -20.059 1.00 57.38 85 ARG A N 1
ATOM 647 C CA . ARG A 1 85 ? 23.114 -6.442 -20.486 1.00 57.38 85 ARG A CA 1
ATOM 648 C C . ARG A 1 85 ? 23.601 -5.225 -21.296 1.00 57.38 85 ARG A C 1
ATOM 650 O O . ARG A 1 85 ? 24.774 -5.177 -21.649 1.00 57.38 85 ARG A O 1
ATOM 657 N N . GLU A 1 86 ? 22.721 -4.270 -21.591 1.00 64.31 86 GLU A N 1
ATOM 658 C CA . GLU A 1 86 ? 22.971 -3.087 -22.421 1.00 64.31 86 GLU A CA 1
ATOM 659 C C . GLU A 1 86 ? 22.670 -1.799 -21.624 1.00 64.31 86 GLU A C 1
ATOM 661 O O . GLU A 1 86 ? 21.658 -1.137 -21.872 1.00 64.31 86 GLU A O 1
ATOM 666 N N . PRO A 1 87 ? 23.524 -1.425 -20.649 1.00 71.12 87 PRO A N 1
ATOM 667 C CA . PRO A 1 87 ? 23.295 -0.269 -19.773 1.00 71.12 87 PRO A CA 1
ATOM 668 C C . PRO A 1 87 ? 23.187 1.056 -20.541 1.00 71.12 87 PRO A C 1
ATOM 670 O O . PRO A 1 87 ? 22.495 1.969 -20.108 1.00 71.12 87 PRO A O 1
ATOM 673 N N . GLU A 1 88 ? 23.803 1.149 -21.719 1.00 76.25 88 GLU A N 1
ATOM 674 C CA . GLU A 1 88 ? 23.779 2.346 -22.572 1.00 76.25 88 GLU A CA 1
ATOM 675 C C . GLU A 1 88 ? 22.385 2.660 -23.140 1.00 76.25 88 GLU A C 1
ATOM 677 O O . GLU A 1 88 ? 22.074 3.801 -23.489 1.00 76.25 88 GLU A O 1
ATOM 682 N N . ARG A 1 89 ? 21.515 1.646 -23.207 1.00 75.31 89 ARG A N 1
ATOM 683 C CA . ARG A 1 89 ? 20.134 1.777 -23.686 1.00 75.31 89 ARG A CA 1
ATOM 684 C C . ARG A 1 89 ? 19.143 2.061 -22.569 1.00 75.31 89 ARG A C 1
ATOM 686 O O . ARG A 1 89 ? 18.022 2.470 -22.861 1.00 75.31 89 ARG A O 1
ATOM 693 N N . ALA A 1 90 ? 19.553 1.884 -21.311 1.00 76.00 90 ALA A N 1
ATOM 694 C CA . ALA A 1 90 ? 18.672 1.961 -20.151 1.00 76.00 90 ALA A CA 1
ATOM 695 C C . ALA A 1 90 ? 17.911 3.295 -20.061 1.00 76.00 90 ALA A C 1
ATOM 697 O O . ALA A 1 90 ? 16.763 3.310 -19.615 1.00 76.00 90 ALA A O 1
ATOM 698 N N . ASP A 1 91 ? 18.538 4.385 -20.513 1.00 80.94 91 ASP A N 1
ATOM 699 C CA . ASP A 1 91 ? 17.992 5.743 -20.435 1.00 80.94 91 ASP A CA 1
ATOM 700 C C . ASP A 1 91 ? 17.675 6.369 -21.806 1.00 80.94 91 ASP A C 1
ATOM 702 O O . ASP A 1 91 ? 17.243 7.518 -21.873 1.00 80.94 91 ASP A O 1
ATOM 706 N N . THR A 1 92 ? 17.873 5.638 -22.907 1.00 84.19 92 THR A N 1
ATOM 707 C CA . THR A 1 92 ? 17.697 6.170 -24.273 1.00 84.19 92 THR A CA 1
ATOM 708 C C . THR A 1 92 ? 16.688 5.391 -25.104 1.00 84.19 92 THR A C 1
ATOM 710 O O . THR A 1 92 ? 16.047 5.975 -25.978 1.00 84.19 92 THR A O 1
ATOM 713 N N . ASP A 1 93 ? 16.509 4.096 -24.838 1.00 85.88 93 ASP A N 1
ATOM 714 C CA . ASP A 1 93 ? 15.557 3.273 -25.571 1.00 85.88 93 ASP A CA 1
ATOM 715 C C . ASP A 1 93 ? 14.110 3.626 -25.160 1.00 85.88 93 ASP A C 1
ATOM 717 O O . ASP A 1 93 ? 13.746 3.483 -23.985 1.00 85.88 93 ASP A O 1
ATOM 721 N N . PRO A 1 94 ? 13.251 4.076 -26.099 1.00 89.62 94 PRO A N 1
ATOM 722 C CA . PRO A 1 94 ? 11.887 4.491 -25.780 1.00 89.62 94 PRO A CA 1
ATOM 723 C C . PRO A 1 94 ? 11.036 3.399 -25.124 1.00 89.62 94 PRO A C 1
ATOM 725 O O . PRO A 1 94 ? 10.224 3.713 -24.253 1.00 89.62 94 PRO A O 1
ATOM 728 N N . MET A 1 95 ? 11.235 2.130 -25.498 1.00 86.88 95 MET A N 1
ATOM 729 C CA . MET A 1 95 ? 10.499 0.996 -24.935 1.00 86.88 95 MET A CA 1
ATOM 730 C C . MET A 1 95 ? 10.922 0.751 -23.483 1.00 86.88 95 MET A C 1
ATOM 732 O O . MET A 1 95 ? 10.076 0.523 -22.618 1.00 86.88 95 MET A O 1
ATOM 736 N N . ILE A 1 96 ? 12.223 0.842 -23.192 1.00 85.88 96 ILE A N 1
ATOM 737 C CA . ILE A 1 96 ? 12.743 0.721 -21.822 1.00 85.88 96 ILE A CA 1
ATOM 738 C C . ILE A 1 96 ? 12.194 1.854 -20.946 1.00 85.88 96 ILE A C 1
ATOM 740 O O . ILE A 1 96 ? 11.720 1.608 -19.836 1.00 85.88 96 ILE A O 1
ATOM 744 N N . LEU A 1 97 ? 12.191 3.089 -21.450 1.00 88.69 97 LEU A N 1
ATOM 745 C CA . LEU A 1 97 ? 11.646 4.243 -20.731 1.00 88.69 97 LEU A CA 1
ATOM 746 C C . LEU A 1 97 ? 10.131 4.134 -20.493 1.00 88.69 97 LEU A C 1
ATOM 748 O O . LEU A 1 97 ? 9.633 4.551 -19.447 1.00 88.69 97 LEU A O 1
ATOM 752 N N . GLU A 1 98 ? 9.373 3.597 -21.448 1.00 90.25 98 GLU A N 1
ATOM 753 C CA . GLU A 1 98 ? 7.942 3.324 -21.275 1.00 90.25 98 GLU A CA 1
ATOM 754 C C . GLU A 1 98 ? 7.691 2.247 -20.213 1.00 90.25 98 GLU A C 1
ATOM 756 O O . GLU A 1 98 ? 6.893 2.463 -19.299 1.00 90.25 98 GLU A O 1
ATOM 761 N N . MET A 1 99 ? 8.428 1.135 -20.265 1.00 87.44 99 MET A N 1
ATOM 762 C CA . MET A 1 99 ? 8.324 0.066 -19.273 1.00 87.44 99 MET A CA 1
ATOM 763 C C . MET A 1 99 ? 8.694 0.561 -17.868 1.00 87.44 99 MET A C 1
ATOM 765 O O . MET A 1 99 ? 7.962 0.287 -16.916 1.00 87.44 99 MET A O 1
ATOM 769 N N . ARG A 1 100 ? 9.772 1.350 -17.731 1.00 90.81 100 ARG A N 1
ATOM 770 C CA . ARG A 1 100 ? 10.156 1.990 -16.461 1.00 90.81 100 ARG A CA 1
ATOM 771 C C . ARG A 1 100 ? 9.001 2.819 -15.895 1.00 90.81 100 ARG A C 1
ATOM 773 O O . ARG A 1 100 ? 8.580 2.570 -14.767 1.00 90.81 100 ARG A O 1
ATOM 780 N N . ARG A 1 101 ? 8.434 3.722 -16.703 1.00 93.06 101 ARG A N 1
ATOM 781 C CA . ARG A 1 101 ? 7.297 4.566 -16.299 1.00 93.06 101 ARG A CA 1
ATOM 782 C C . ARG A 1 101 ? 6.083 3.747 -15.864 1.00 93.06 101 ARG A C 1
ATOM 784 O O . ARG A 1 101 ? 5.421 4.112 -14.896 1.00 93.06 101 ARG A O 1
ATOM 791 N N . HIS A 1 102 ? 5.792 2.641 -16.549 1.00 91.44 102 HIS A N 1
ATOM 792 C CA . HIS A 1 102 ? 4.680 1.763 -16.186 1.00 91.44 102 HIS A CA 1
ATOM 793 C C . HIS A 1 102 ? 4.869 1.132 -14.799 1.00 91.44 102 HIS A C 1
ATOM 795 O O . HIS A 1 102 ? 3.965 1.197 -13.963 1.00 91.44 102 HIS A O 1
ATOM 801 N N . TYR A 1 103 ? 6.049 0.565 -14.532 1.00 92.69 103 TYR A N 1
ATOM 802 C CA . TYR A 1 103 ? 6.366 -0.016 -13.226 1.00 92.69 103 TYR A CA 1
ATOM 803 C C . TYR A 1 103 ? 6.367 1.033 -12.117 1.00 92.69 103 TYR A C 1
ATOM 805 O O . TYR A 1 103 ? 5.781 0.791 -11.066 1.00 92.69 103 TYR A O 1
ATOM 813 N N . GLU A 1 104 ? 6.984 2.193 -12.343 1.00 95.31 104 GLU A N 1
ATOM 814 C CA . GLU A 1 104 ? 7.027 3.287 -11.367 1.00 95.31 104 GLU A CA 1
ATOM 815 C C . GLU A 1 104 ? 5.617 3.751 -10.984 1.00 95.31 104 GLU A C 1
ATOM 817 O O . GLU A 1 104 ? 5.291 3.802 -9.798 1.00 95.31 104 GLU A O 1
ATOM 822 N N . ALA A 1 105 ? 4.743 3.978 -11.971 1.00 96.62 105 ALA A N 1
ATOM 823 C CA . ALA A 1 105 ? 3.357 4.368 -11.725 1.00 96.62 105 ALA A CA 1
ATOM 824 C C . ALA A 1 105 ? 2.553 3.281 -10.987 1.00 96.62 105 ALA A C 1
ATOM 826 O O . ALA A 1 105 ? 1.673 3.590 -10.181 1.00 96.62 105 ALA A O 1
ATOM 827 N N . TYR A 1 106 ? 2.818 1.999 -11.258 1.00 95.25 106 TYR A N 1
ATOM 828 C CA . TYR A 1 106 ? 2.176 0.904 -10.529 1.00 95.25 106 TYR A CA 1
ATOM 829 C C . TYR A 1 106 ? 2.671 0.818 -9.081 1.00 95.25 106 TYR A C 1
ATOM 831 O O . TYR A 1 106 ? 1.852 0.714 -8.168 1.00 95.25 106 TYR A O 1
ATOM 839 N N . ILE A 1 107 ? 3.988 0.914 -8.862 1.00 97.00 107 ILE A N 1
ATOM 840 C CA . ILE A 1 107 ? 4.601 0.928 -7.527 1.00 97.00 107 ILE A CA 1
ATOM 841 C C . ILE A 1 107 ? 3.989 2.054 -6.693 1.00 97.00 107 ILE A C 1
ATOM 843 O O . ILE A 1 107 ? 3.496 1.780 -5.602 1.00 97.00 107 ILE A O 1
ATOM 847 N N . GLU A 1 108 ? 3.934 3.277 -7.226 1.00 97.56 108 GLU A N 1
ATOM 848 C CA . GLU A 1 108 ? 3.354 4.435 -6.537 1.00 97.56 108 GLU A CA 1
ATOM 849 C C . GLU A 1 108 ? 1.911 4.168 -6.079 1.00 97.56 108 GLU A C 1
ATOM 851 O O . GLU A 1 108 ? 1.565 4.394 -4.917 1.00 97.56 108 GLU A O 1
ATOM 856 N N . LYS A 1 109 ? 1.068 3.617 -6.961 1.00 97.38 109 LYS A N 1
ATOM 857 C CA . LYS A 1 109 ? -0.326 3.286 -6.624 1.00 97.38 109 LYS A CA 1
ATOM 858 C C . LYS A 1 109 ? -0.419 2.225 -5.533 1.00 97.38 109 LYS A C 1
ATOM 860 O O . LYS A 1 109 ? -1.201 2.385 -4.599 1.00 97.38 109 LYS A O 1
ATOM 865 N N . VAL A 1 110 ? 0.362 1.150 -5.630 1.00 95.56 110 VAL A N 1
ATOM 866 C CA . VAL A 1 110 ? 0.357 0.077 -4.623 1.00 95.56 110 VAL A CA 1
ATOM 867 C C . VAL A 1 110 ? 0.822 0.604 -3.264 1.00 95.56 110 VAL A C 1
ATOM 869 O O . VAL A 1 110 ? 0.261 0.235 -2.232 1.00 95.56 110 VAL A O 1
ATOM 872 N N . GLU A 1 111 ? 1.800 1.507 -3.241 1.00 97.62 111 GLU A N 1
ATOM 873 C CA . GLU A 1 111 ? 2.255 2.151 -2.009 1.00 97.62 111 GLU A CA 1
ATOM 874 C C . GLU A 1 111 ? 1.217 3.091 -1.404 1.00 97.62 111 GLU A C 1
ATOM 876 O O . GLU A 1 111 ? 1.020 3.074 -0.187 1.00 97.62 111 GLU A O 1
ATOM 881 N N . ALA A 1 112 ? 0.511 3.860 -2.233 1.00 97.81 112 ALA A N 1
ATOM 882 C CA . ALA A 1 112 ? -0.588 4.699 -1.774 1.00 97.81 112 ALA A CA 1
ATOM 883 C C . ALA A 1 112 ? -1.694 3.859 -1.112 1.00 97.81 112 ALA A C 1
ATOM 885 O O . ALA A 1 112 ? -2.154 4.197 -0.020 1.00 97.81 112 ALA A O 1
ATOM 886 N N . VAL A 1 113 ? -2.055 2.718 -1.711 1.00 95.75 113 VAL A N 1
ATOM 887 C CA . VAL A 1 113 ? -3.039 1.783 -1.139 1.00 95.75 113 VAL A CA 1
ATOM 888 C C . VAL A 1 113 ? -2.522 1.150 0.160 1.00 95.75 113 VAL A C 1
ATOM 890 O O . VAL A 1 113 ? -3.281 0.989 1.117 1.00 95.75 113 VAL A O 1
ATOM 893 N N . ALA A 1 114 ? -1.228 0.824 0.245 1.00 96.19 114 ALA A N 1
ATOM 894 C CA . ALA A 1 114 ? -0.628 0.322 1.482 1.00 96.19 114 ALA A CA 1
ATOM 895 C C . ALA A 1 114 ? -0.727 1.344 2.627 1.00 96.19 114 ALA A C 1
ATOM 897 O O . ALA A 1 114 ? -1.082 0.982 3.752 1.00 96.19 114 ALA A O 1
ATOM 898 N N . LEU A 1 115 ? -0.435 2.615 2.335 1.00 96.88 115 LEU A N 1
ATOM 899 C CA . LEU A 1 115 ? -0.535 3.717 3.290 1.00 96.88 115 LEU A CA 1
ATOM 900 C C . LEU A 1 115 ? -1.984 3.959 3.728 1.00 96.88 115 LEU A C 1
ATOM 902 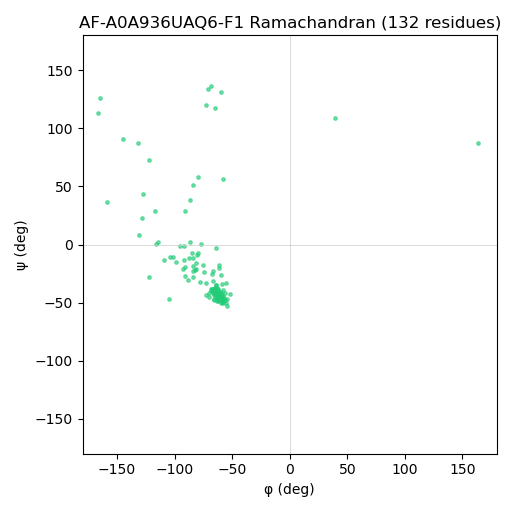O O . LEU A 1 115 ? -2.251 4.211 4.902 1.00 96.88 115 LEU A O 1
ATOM 906 N N . GLU A 1 116 ? -2.935 3.880 2.802 1.00 96.50 116 GLU A N 1
ATOM 907 C CA . GLU A 1 116 ? -4.354 4.009 3.120 1.00 96.50 116 GLU A CA 1
ATOM 908 C C . GLU A 1 116 ? -4.842 2.867 4.025 1.00 96.50 116 GLU A C 1
ATOM 910 O O . GLU A 1 116 ? -5.491 3.121 5.042 1.00 96.50 116 GLU A O 1
ATOM 915 N N . ALA A 1 117 ? -4.454 1.622 3.736 1.00 94.12 117 ALA A N 1
ATOM 916 C CA . ALA A 1 117 ? -4.758 0.483 4.599 1.00 94.12 117 ALA A CA 1
ATOM 917 C C . ALA A 1 117 ? -4.173 0.662 6.014 1.00 94.12 117 ALA A C 1
ATOM 919 O O . ALA A 1 117 ? -4.858 0.421 7.004 1.00 94.12 117 ALA A O 1
ATOM 920 N N . GLU A 1 118 ? -2.949 1.171 6.149 1.00 97.62 118 GLU A N 1
ATOM 921 C CA . GLU A 1 118 ? -2.356 1.486 7.458 1.00 97.62 118 GLU A CA 1
ATOM 922 C C . GLU A 1 118 ? -3.145 2.563 8.225 1.00 97.62 118 GLU A C 1
ATOM 924 O O . GLU A 1 118 ? -3.361 2.446 9.439 1.00 97.62 118 GLU A O 1
ATOM 929 N N . ARG A 1 119 ? -3.642 3.590 7.525 1.00 96.50 119 ARG A N 1
ATOM 930 C CA . ARG A 1 119 ? -4.515 4.614 8.119 1.00 96.50 119 ARG A CA 1
ATOM 931 C C . ARG A 1 119 ? -5.835 4.014 8.597 1.00 96.50 119 ARG A C 1
ATOM 933 O O . ARG A 1 119 ? -6.260 4.333 9.708 1.00 96.50 119 ARG A O 1
ATOM 940 N N . PHE A 1 120 ? -6.451 3.120 7.822 1.00 93.88 120 PHE A N 1
ATOM 941 C CA . PHE A 1 120 ? -7.666 2.419 8.245 1.00 93.88 120 PHE A CA 1
ATOM 942 C C . PHE A 1 120 ? -7.422 1.498 9.438 1.00 93.88 120 PHE A C 1
ATOM 944 O O . PHE A 1 120 ? -8.210 1.516 10.385 1.00 93.88 120 PHE A O 1
ATOM 951 N N . SER A 1 121 ? -6.311 0.759 9.446 1.00 96.94 121 SER A N 1
ATOM 952 C CA . SER A 1 121 ? -5.908 -0.053 10.596 1.00 96.94 121 SER A CA 1
ATOM 953 C C . SER A 1 121 ? -5.785 0.804 11.861 1.00 96.94 121 SER A C 1
ATOM 955 O O . SER A 1 121 ? -6.390 0.501 12.891 1.00 96.94 121 SER A O 1
ATOM 957 N N . THR A 1 122 ? -5.102 1.947 11.754 1.00 97.50 122 THR A N 1
ATOM 958 C CA . THR A 1 122 ? -4.937 2.909 12.854 1.00 97.50 122 THR A CA 1
ATOM 959 C C . THR A 1 122 ? -6.273 3.481 13.328 1.00 97.50 122 THR A C 1
ATOM 961 O O . THR A 1 122 ? -6.516 3.570 14.532 1.00 97.50 122 THR A O 1
ATOM 964 N N . PHE A 1 123 ? -7.151 3.873 12.402 1.00 96.12 123 PHE A N 1
ATOM 965 C CA . PHE A 1 123 ? -8.486 4.377 12.728 1.00 96.12 123 PHE A CA 1
ATOM 966 C C . PHE A 1 123 ? -9.289 3.344 13.522 1.00 96.12 123 PHE A C 1
ATOM 968 O O . PHE A 1 123 ? -9.818 3.654 14.589 1.00 96.12 123 PHE A O 1
ATOM 975 N N . HIS A 1 124 ? -9.339 2.106 13.031 1.00 94.75 124 HIS A N 1
ATOM 976 C CA . HIS A 1 124 ? -10.081 1.032 13.674 1.00 94.75 124 HIS A CA 1
ATOM 977 C C . HIS A 1 124 ? -9.498 0.662 15.045 1.00 94.75 124 HIS A C 1
ATOM 979 O O . HIS A 1 124 ? -10.260 0.493 15.995 1.00 94.75 124 HIS A O 1
ATOM 985 N N . ARG A 1 125 ? -8.170 0.659 15.200 1.00 96.56 125 ARG A N 1
ATOM 986 C CA . ARG A 1 125 ? -7.516 0.446 16.499 1.00 96.56 125 ARG A CA 1
ATOM 987 C C . ARG A 1 125 ? -7.902 1.514 17.528 1.00 96.56 125 ARG A C 1
ATOM 989 O O . ARG A 1 125 ? -8.295 1.168 18.637 1.00 96.56 125 ARG A O 1
ATOM 996 N N . LYS A 1 126 ? -7.907 2.793 17.134 1.00 94.88 126 LYS A N 1
ATOM 997 C CA . LYS A 1 126 ? -8.352 3.902 18.001 1.00 94.88 126 LYS A CA 1
ATOM 998 C C . LYS A 1 126 ? -9.824 3.788 18.405 1.00 94.88 126 LYS A C 1
ATOM 1000 O O . LYS A 1 126 ? -10.177 4.105 19.540 1.00 94.88 126 LYS A O 1
ATOM 1005 N N . GLN A 1 127 ? -10.692 3.348 17.491 1.00 91.81 127 GLN A N 1
ATOM 1006 C CA . GLN A 1 127 ? -12.109 3.126 17.804 1.00 91.81 127 GLN A CA 1
ATOM 1007 C C . GLN A 1 127 ? -12.289 1.984 18.809 1.00 91.81 127 GLN A C 1
ATOM 1009 O O . GLN A 1 127 ? -13.024 2.150 19.778 1.00 91.81 127 GLN A O 1
ATOM 1014 N N . TRP A 1 128 ? -11.570 0.869 18.642 1.00 94.12 128 TRP A N 1
ATOM 1015 C CA . TRP A 1 128 ? -11.572 -0.230 19.612 1.00 94.12 128 TRP A CA 1
ATOM 1016 C C . TRP A 1 128 ? -11.138 0.231 21.013 1.00 94.12 128 TRP A C 1
ATOM 1018 O O . TRP A 1 128 ? -11.848 -0.026 21.985 1.00 94.12 128 TRP A O 1
ATOM 1028 N N . GLU A 1 129 ? -10.029 0.973 21.120 1.00 94.25 129 GLU A N 1
ATOM 1029 C CA . GLU A 1 129 ? -9.553 1.541 22.393 1.00 94.25 129 GLU A CA 1
ATOM 1030 C C . GLU A 1 129 ? -10.606 2.451 23.039 1.00 94.25 129 GLU A C 1
ATOM 1032 O O . GLU A 1 129 ? -10.879 2.350 24.236 1.00 94.25 129 GLU A O 1
ATOM 1037 N N . THR A 1 130 ? -11.241 3.306 22.232 1.00 93.81 130 THR A N 1
ATOM 1038 C CA . THR A 1 130 ? -12.274 4.244 22.692 1.00 93.81 130 THR A CA 1
ATOM 1039 C C . THR A 1 130 ? -13.518 3.526 23.208 1.00 93.81 130 THR A C 1
ATOM 1041 O O . THR A 1 130 ? -14.111 3.964 24.190 1.00 93.81 130 THR A O 1
ATOM 1044 N N . LEU A 1 131 ? -13.942 2.448 22.546 1.00 90.81 131 LEU A N 1
ATOM 1045 C CA . LEU A 1 131 ? -15.146 1.705 22.917 1.00 90.81 131 LEU A CA 1
ATOM 1046 C C . LEU A 1 131 ? -14.921 0.793 24.125 1.00 90.81 131 LEU A C 1
ATOM 1048 O O . LEU A 1 131 ? -15.838 0.620 24.913 1.00 90.81 131 LEU A O 1
ATOM 1052 N N . ARG A 1 132 ? -13.712 0.246 24.303 1.00 87.69 132 ARG A N 1
ATOM 1053 C CA . ARG A 1 132 ? -13.366 -0.592 25.463 1.00 87.69 132 ARG A CA 1
ATOM 1054 C C . ARG A 1 132 ? -13.173 0.218 26.756 1.00 87.69 132 ARG A C 1
ATOM 1056 O O . ARG A 1 132 ? -13.263 -0.338 27.845 1.00 87.69 132 ARG A O 1
ATOM 1063 N N . GLY A 1 133 ? -12.853 1.508 26.641 1.00 75.31 133 GLY A N 1
ATOM 1064 C CA . GLY A 1 133 ? -12.720 2.429 27.776 1.00 75.31 133 GLY A CA 1
ATOM 1065 C C . GLY A 1 133 ? -14.028 3.096 28.226 1.00 75.31 133 GLY A C 1
ATOM 1066 O O . GLY A 1 133 ? -13.979 3.942 29.118 1.00 75.31 133 GLY A O 1
ATOM 1067 N N . LYS A 1 134 ? -15.158 2.764 27.593 1.00 58.28 134 LYS A N 1
ATOM 1068 C CA . LYS A 1 134 ? -16.514 3.189 27.966 1.00 58.28 134 LYS A CA 1
ATOM 1069 C C . LYS A 1 134 ? -17.247 2.048 28.657 1.00 58.28 134 LYS A C 1
ATOM 1071 O O . LYS A 1 134 ? -18.084 2.372 29.524 1.00 58.28 134 LYS A O 1
#

Sequence (134 aa):
MLNHAVHKIQSLAFAALLAAPLTLLPLVADAQQEGGAYPMFADEIARLPEVHLARAEEYERKAASYRKEAAKQRKLLGDSITGNREPERADTDPMILEMRRHYEAYIEKVEAVALEAERFSTFHRKQWETLRGK

pLDDT: mean 74.16, std 23.51, range [32.5, 98.38]

Solvent-accessible surface area (backbone atoms only — not comparable to full-atom values): 7728 Å² total; per-residue (Å²): 142,87,88,79,76,75,75,71,66,66,67,63,66,63,62,58,74,76,61,65,74,96,76,85,75,79,79,75,58,72,84,69,74,81,75,89,66,62,81,86,48,51,68,59,52,66,66,35,40,66,52,22,43,53,48,15,54,51,24,42,52,48,17,54,51,28,48,51,50,27,52,50,48,52,48,49,46,43,54,67,52,69,59,40,97,54,68,84,40,48,86,66,36,67,66,50,49,50,53,50,51,54,49,51,56,50,33,54,52,33,46,51,52,17,54,50,25,43,50,50,12,52,51,23,43,54,50,19,56,56,53,72,76,105

Foldseek 3Di:
DDDDDPPPVVVVVVVVVVPPDPDDDPVVPVVPPPPPDDPVCPVVVCLDLVVLQVLLVVLLVLLVVLVVVLVVLVVVLCCVQVVDPCNVCSPPPPVNVVVNVVSVVVSVVSNVSSVVSNVSSVVSNVSSVVSVVD